Protein AF-A0A259JZY4-F1 (afdb_monomer)

Nearest PDB structures (foldseek):
  6wje-assembly3_C  TM=9.647E-01  e=2.210E-06  Pseudomonas aeruginosa
  6wis-assembly2_B  TM=9.276E-01  e=5.695E-06  Pseudomonas aeruginosa
  3zij-assembly2_B  TM=6.773E-01  e=2.040E-02  Bacillus cereus
  3zit-assembly1_A  TM=6.760E-01  e=2.040E-02  Bacillus cereus
  2khp-assembly1_A  TM=6.828E-01  e=7.891E-02  Brucella melitensis

Mean predicted aligned error: 10.14 Å

Foldseek 3Di:
DDDDPVVVPPDDDPPPPDPDPPPDDQAFEKEKEAAPPDPVSVVLQVQVVVLRHNYHYDHDNPQVVVCVVVVPPPVQADRMWIDTPPDIDHPRDHPD

Solvent-accessible surface area (backbone atoms only — not comparable to full-atom values): 6176 Å² total; per-residue (Å²): 133,80,80,65,78,77,75,75,77,81,80,87,78,84,78,76,81,71,81,78,77,79,76,79,78,76,57,62,57,36,41,35,40,24,32,74,86,45,59,69,55,51,55,49,50,51,50,43,37,73,67,62,33,44,66,44,82,44,76,32,87,59,46,67,59,54,39,57,75,72,66,53,60,75,93,63,68,51,81,30,41,30,41,41,91,96,44,77,45,64,41,92,72,80,86,123

Sequence (96 aa):
MNMDRRRVLLLAGATLLAPAAASAASQPLVTVYKDPSCNCCGAWAEHIAKAGFSTKIVEEPRINAIKVRFGIPSALWSCHTAEVENYLLEGHVPAT

Structure (mmCIF, N/CA/C/O backbone):
data_AF-A0A259JZY4-F1
#
_entry.id   AF-A0A259JZY4-F1
#
loop_
_atom_site.group_PDB
_atom_site.id
_a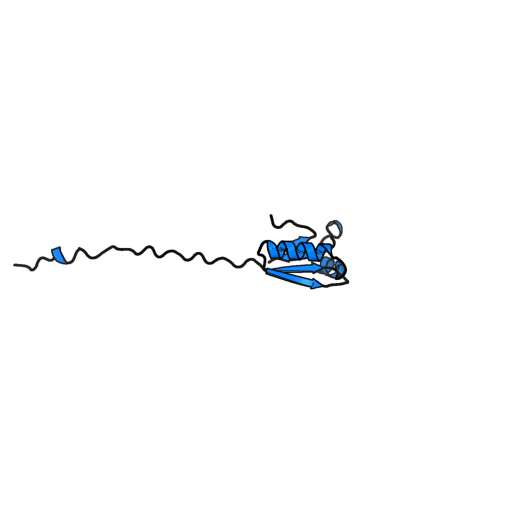tom_site.type_symbol
_atom_site.label_atom_id
_atom_site.label_alt_id
_atom_site.label_comp_id
_atom_site.label_asym_id
_atom_site.label_entity_id
_atom_site.label_seq_id
_atom_site.pdbx_PDB_ins_code
_atom_site.Cartn_x
_atom_site.Cartn_y
_atom_site.Cartn_z
_atom_site.occupancy
_atom_site.B_iso_or_equiv
_atom_site.auth_seq_id
_atom_site.auth_comp_id
_atom_site.auth_asym_id
_atom_site.auth_atom_id
_atom_site.pdbx_PDB_model_num
ATOM 1 N N . MET A 1 1 ? -36.956 -24.490 72.701 1.00 41.34 1 MET A N 1
ATOM 2 C CA . MET A 1 1 ? -37.418 -23.892 71.428 1.00 41.34 1 MET A CA 1
ATOM 3 C C . MET A 1 1 ? -36.267 -23.068 70.871 1.00 41.34 1 MET A C 1
ATOM 5 O O . MET A 1 1 ? -36.037 -21.958 71.315 1.00 41.34 1 MET A O 1
ATOM 9 N N . ASN A 1 2 ? -35.315 -23.727 70.214 1.00 45.25 2 ASN A N 1
ATOM 10 C CA . ASN A 1 2 ? -35.198 -23.748 68.750 1.00 45.25 2 ASN A CA 1
ATOM 11 C C . ASN A 1 2 ? -35.324 -22.346 68.155 1.00 45.25 2 ASN A C 1
ATOM 13 O O . ASN A 1 2 ? -36.389 -21.944 67.704 1.00 45.25 2 ASN A O 1
ATOM 17 N N . MET A 1 3 ? -34.204 -21.626 68.169 1.00 59.88 3 MET A N 1
ATOM 18 C CA . MET A 1 3 ? -34.010 -20.455 67.329 1.00 59.88 3 MET A CA 1
ATOM 19 C C . MET A 1 3 ? -34.159 -20.910 65.871 1.00 59.88 3 MET A C 1
ATOM 21 O O . MET A 1 3 ? -33.430 -21.791 65.407 1.00 59.88 3 MET A O 1
ATOM 25 N N . ASP A 1 4 ? -35.188 -20.388 65.207 1.00 54.25 4 ASP A N 1
ATOM 26 C CA . ASP A 1 4 ? -35.622 -20.768 63.867 1.00 54.25 4 ASP A CA 1
ATOM 27 C C . ASP A 1 4 ? -34.464 -20.725 62.863 1.00 54.25 4 ASP A C 1
ATOM 29 O O . ASP A 1 4 ? -34.060 -19.666 62.376 1.00 54.25 4 ASP A O 1
ATOM 33 N N . ARG A 1 5 ? -33.994 -21.914 62.468 1.00 57.31 5 ARG A N 1
ATOM 34 C CA . ARG A 1 5 ? -33.061 -22.127 61.343 1.00 57.31 5 ARG A CA 1
ATOM 35 C C . ARG A 1 5 ? -33.595 -21.554 60.020 1.00 57.31 5 ARG A C 1
ATOM 37 O O . ARG A 1 5 ? -32.852 -21.429 59.055 1.00 57.31 5 ARG A O 1
ATOM 44 N N . ARG A 1 6 ? -34.880 -21.182 59.985 1.00 56.38 6 ARG A N 1
ATOM 45 C CA . ARG A 1 6 ? -35.576 -20.566 58.851 1.00 56.38 6 ARG A CA 1
ATOM 46 C C . ARG A 1 6 ? -35.162 -19.120 58.570 1.00 56.38 6 ARG A C 1
ATOM 48 O O . ARG A 1 6 ? -35.395 -18.653 57.464 1.00 56.38 6 ARG A O 1
ATOM 55 N N . ARG A 1 7 ? -34.529 -18.411 59.515 1.00 52.31 7 ARG A N 1
ATOM 56 C CA . ARG A 1 7 ? -34.118 -17.004 59.311 1.00 52.31 7 ARG A CA 1
ATOM 57 C C . ARG A 1 7 ? -32.786 -16.818 58.577 1.00 52.31 7 ARG A C 1
ATOM 59 O O . ARG A 1 7 ? -32.456 -15.695 58.223 1.00 52.31 7 ARG A O 1
ATOM 66 N N . VAL A 1 8 ? -32.038 -17.890 58.318 1.00 52.34 8 VAL A N 1
ATOM 67 C CA . VAL A 1 8 ? -30.704 -17.816 57.685 1.00 52.34 8 VAL A CA 1
ATOM 68 C C . VAL A 1 8 ? -30.777 -17.884 56.145 1.00 52.34 8 VAL A C 1
ATOM 70 O O . VAL A 1 8 ? -29.771 -17.748 55.461 1.00 52.34 8 VAL A O 1
ATOM 73 N N . LEU A 1 9 ? -31.970 -18.043 55.565 1.00 57.31 9 LEU A N 1
ATOM 74 C CA . LEU A 1 9 ? -32.164 -18.415 54.155 1.00 57.31 9 LEU A CA 1
ATOM 75 C C . LEU A 1 9 ? -32.661 -17.281 53.235 1.00 57.31 9 LEU A C 1
ATOM 77 O O . LEU A 1 9 ? -33.392 -17.548 52.289 1.00 57.31 9 LEU A O 1
ATOM 81 N N . LEU A 1 10 ? -32.282 -16.019 53.475 1.00 57.69 10 LEU A N 1
ATOM 82 C CA . LEU A 1 10 ? -32.748 -14.885 52.645 1.00 57.69 10 LEU A CA 1
ATOM 83 C C . LEU A 1 10 ? -31.650 -13.932 52.141 1.00 57.69 10 LEU A C 1
ATOM 85 O O . LEU A 1 10 ? -31.925 -12.764 51.892 1.00 57.69 10 LEU A O 1
ATOM 89 N N . LEU A 1 11 ? -30.413 -14.400 51.947 1.00 58.50 11 LEU A N 1
ATOM 90 C CA . LEU A 1 11 ? -29.329 -13.548 51.415 1.00 58.50 11 LEU A CA 1
ATOM 91 C C . LEU A 1 11 ? -28.655 -14.069 50.136 1.00 58.50 11 LEU A C 1
ATOM 93 O O . LEU A 1 11 ? -27.670 -13.490 49.687 1.00 58.50 11 LEU A O 1
ATOM 97 N N . ALA A 1 12 ? -29.173 -15.121 49.503 1.00 59.75 12 ALA A N 1
ATOM 98 C CA . ALA A 1 12 ? -28.573 -15.646 48.2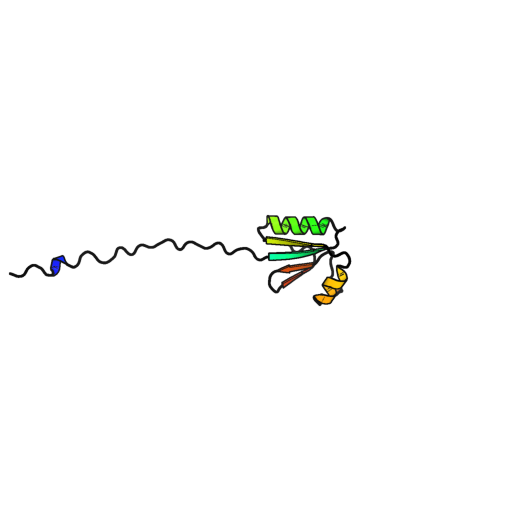81 1.00 59.75 12 ALA A CA 1
ATOM 99 C C . ALA A 1 12 ? -29.299 -15.121 47.034 1.00 59.75 12 ALA A C 1
ATOM 101 O O . ALA A 1 12 ? -30.399 -15.573 46.730 1.00 59.75 12 ALA A O 1
ATOM 102 N N . GLY A 1 13 ? -28.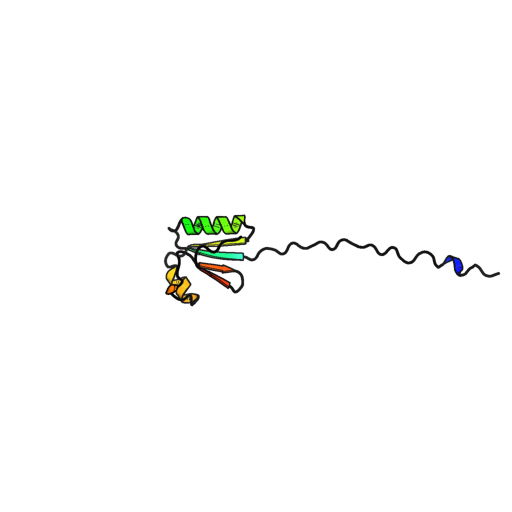652 -14.217 46.288 1.00 62.25 13 GLY A N 1
ATOM 103 C CA . GLY A 1 13 ? -28.910 -14.106 44.848 1.00 62.25 13 GLY A CA 1
ATOM 104 C C . GLY A 1 13 ? -29.148 -12.715 44.266 1.00 62.25 13 GLY A C 1
ATOM 105 O O . GLY A 1 13 ? -30.021 -12.575 43.420 1.00 62.25 13 GLY A O 1
ATOM 106 N N . ALA A 1 14 ? -28.366 -11.700 44.634 1.00 63.62 14 ALA A N 1
ATOM 107 C CA . ALA A 1 14 ? -28.154 -10.563 43.735 1.00 63.62 14 ALA A CA 1
ATOM 108 C C . ALA A 1 14 ? -26.860 -10.809 42.944 1.00 63.62 14 ALA A C 1
ATOM 110 O O . ALA A 1 14 ? -25.791 -10.318 43.301 1.00 63.62 14 ALA A O 1
ATOM 111 N N . THR A 1 15 ? -26.927 -11.639 41.901 1.00 66.19 15 THR A N 1
ATOM 112 C CA . THR A 1 15 ? -25.836 -11.743 40.924 1.00 66.19 15 THR A CA 1
ATOM 113 C C . THR A 1 15 ? -25.761 -10.425 40.163 1.00 66.19 15 THR A C 1
ATOM 115 O O . THR A 1 15 ? -26.588 -10.154 39.295 1.00 66.19 15 THR A O 1
ATOM 118 N N . LEU A 1 16 ? -24.786 -9.591 40.522 1.00 67.31 16 LEU A N 1
ATOM 119 C CA . LEU A 1 16 ? -24.387 -8.419 39.750 1.00 67.31 16 LEU A CA 1
ATOM 120 C C . LEU A 1 16 ? -24.008 -8.882 38.334 1.00 67.31 16 LEU A C 1
ATOM 122 O O . LEU A 1 16 ? -22.948 -9.477 38.145 1.00 67.31 16 LEU A O 1
ATOM 126 N N . LEU A 1 17 ? -24.857 -8.616 37.335 1.00 69.62 17 LEU A N 1
ATOM 127 C CA . LEU A 1 17 ? -24.414 -8.594 35.941 1.00 69.62 17 LEU A CA 1
ATOM 128 C C . LEU A 1 17 ? -23.490 -7.382 35.794 1.00 69.62 17 LEU A C 1
ATOM 130 O O . LEU A 1 17 ? -23.945 -6.262 35.563 1.00 69.62 17 LEU A O 1
ATOM 134 N N . ALA A 1 18 ? -22.189 -7.594 35.982 1.00 72.94 18 ALA A N 1
ATOM 135 C CA . ALA A 1 18 ? -21.198 -6.610 35.583 1.00 72.94 18 ALA A CA 1
ATOM 136 C C . ALA A 1 18 ? -21.265 -6.461 34.051 1.00 72.94 18 ALA A C 1
ATOM 138 O O . ALA A 1 18 ? -21.258 -7.480 33.352 1.00 72.94 18 ALA A O 1
ATOM 139 N N . PRO A 1 19 ? -21.328 -5.235 33.501 1.00 69.31 19 PRO A N 1
ATOM 140 C CA . PRO A 1 19 ? -21.188 -5.042 32.068 1.00 69.31 19 PRO A CA 1
ATOM 141 C C . PRO A 1 19 ? -19.811 -5.565 31.664 1.00 69.31 19 PRO A C 1
ATOM 143 O O . PRO A 1 19 ? -18.794 -5.098 32.181 1.00 69.31 19 PRO A O 1
ATOM 146 N N . ALA A 1 20 ? -19.763 -6.538 30.757 1.00 71.06 20 ALA A N 1
ATOM 147 C CA . ALA A 1 20 ? -18.516 -6.863 30.090 1.00 71.06 20 ALA A CA 1
ATOM 148 C C . ALA A 1 20 ? -18.093 -5.609 29.318 1.00 71.06 20 ALA A C 1
ATOM 150 O O . ALA A 1 20 ? -18.779 -5.191 28.384 1.00 71.06 20 ALA A O 1
ATOM 151 N N . ALA A 1 21 ? -17.002 -4.972 29.740 1.00 71.25 21 ALA A N 1
ATOM 152 C CA . ALA A 1 21 ? -16.392 -3.919 28.952 1.00 71.25 21 ALA A CA 1
ATOM 153 C C . ALA A 1 21 ? -15.973 -4.550 27.620 1.00 71.25 21 ALA A C 1
ATOM 155 O O . ALA A 1 21 ? -15.085 -5.402 27.581 1.00 71.25 21 ALA A O 1
ATOM 156 N N . ALA A 1 22 ? -16.650 -4.180 26.535 1.00 69.12 22 ALA A N 1
ATOM 157 C CA . ALA A 1 22 ? -16.200 -4.534 25.204 1.00 69.12 22 ALA A CA 1
ATOM 158 C C . ALA A 1 22 ? -14.860 -3.824 24.979 1.00 69.12 22 ALA A C 1
ATOM 160 O O . ALA A 1 22 ? -14.817 -2.606 24.805 1.00 69.12 22 ALA A O 1
ATOM 161 N N . SER A 1 23 ? -13.756 -4.570 25.030 1.00 69.50 23 SER A N 1
ATOM 162 C CA . SER A 1 23 ? -12.474 -4.060 24.556 1.00 69.50 23 SER A CA 1
ATOM 163 C C . SER A 1 23 ? -12.613 -3.793 23.064 1.00 69.50 23 SER A C 1
ATOM 165 O O . SER A 1 23 ? -12.826 -4.721 22.285 1.00 69.50 23 SER A O 1
ATOM 167 N N . ALA A 1 24 ? -12.498 -2.529 22.662 1.00 72.69 24 ALA A N 1
ATOM 168 C CA . ALA A 1 24 ? -12.326 -2.193 21.259 1.00 72.69 24 ALA A CA 1
ATOM 169 C C . ALA A 1 24 ? -11.017 -2.838 20.784 1.00 72.69 24 ALA A C 1
ATOM 171 O O . ALA A 1 24 ? -9.938 -2.475 21.256 1.00 72.69 24 ALA A O 1
ATOM 172 N N . ALA A 1 25 ? -11.113 -3.832 19.899 1.00 75.69 25 ALA A N 1
ATOM 173 C CA . ALA A 1 25 ? -9.940 -4.391 19.246 1.00 75.69 25 ALA A CA 1
ATOM 174 C C . ALA A 1 25 ? -9.266 -3.278 18.433 1.00 75.69 25 ALA A C 1
ATOM 176 O O . ALA A 1 25 ? -9.927 -2.575 17.663 1.00 75.69 25 ALA A O 1
ATOM 177 N N . SER A 1 26 ? -7.961 -3.085 18.630 1.00 83.38 26 SER A N 1
ATOM 178 C CA . SER A 1 26 ? -7.192 -2.144 17.819 1.00 83.38 26 SER A CA 1
ATOM 179 C C . SER A 1 26 ? -7.208 -2.610 16.369 1.00 83.3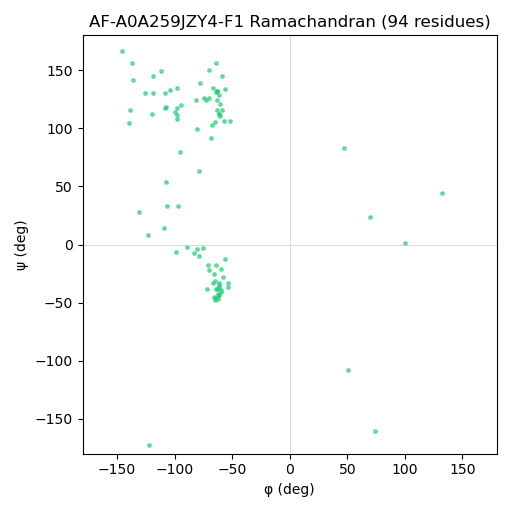8 26 SER A C 1
ATOM 181 O O . SER A 1 26 ? -6.938 -3.781 16.104 1.00 83.38 26 SER A O 1
ATOM 183 N N . GLN A 1 27 ? -7.492 -1.697 15.442 1.00 91.38 27 GLN A N 1
ATOM 184 C CA . GLN A 1 27 ? -7.385 -1.987 14.014 1.00 91.38 27 GLN A CA 1
ATOM 185 C C . GLN A 1 27 ? -5.950 -2.418 13.665 1.00 91.38 27 GLN A C 1
ATOM 187 O O . GLN A 1 27 ? -5.001 -1.889 14.260 1.00 91.38 27 GLN A O 1
ATOM 192 N N . PRO A 1 28 ? -5.772 -3.352 12.715 1.00 95.06 28 PRO A N 1
ATOM 193 C CA . PRO A 1 28 ? -4.448 -3.807 12.321 1.00 95.06 28 PRO A CA 1
ATOM 194 C C . PRO A 1 28 ? -3.636 -2.669 11.692 1.00 95.06 28 PRO A C 1
ATOM 196 O O . PRO A 1 28 ? -4.177 -1.688 11.173 1.00 95.06 28 PRO A O 1
ATOM 199 N N . LEU A 1 29 ? -2.311 -2.809 11.744 1.00 97.69 29 LEU A N 1
ATOM 200 C CA . LEU A 1 29 ? -1.399 -1.905 11.053 1.00 97.69 29 LEU A CA 1
ATOM 201 C C . LEU A 1 29 ? -1.412 -2.204 9.551 1.00 97.69 29 LEU A C 1
ATOM 203 O O . LEU A 1 29 ? -1.109 -3.323 9.142 1.00 97.69 29 LEU A O 1
ATOM 207 N N . VAL A 1 30 ? -1.672 -1.178 8.748 1.00 98.38 30 VAL A N 1
ATOM 208 C CA . VAL A 1 30 ? -1.508 -1.190 7.295 1.00 98.38 30 VAL A CA 1
ATOM 209 C C . VAL A 1 30 ? -0.188 -0.502 6.950 1.00 98.38 30 VAL A C 1
ATOM 211 O O . VAL A 1 30 ? -0.024 0.699 7.174 1.00 98.38 30 VAL A O 1
ATOM 214 N N . THR A 1 31 ? 0.774 -1.250 6.410 1.00 98.75 31 THR A N 1
ATOM 215 C CA . THR A 1 31 ? 2.046 -0.693 5.923 1.00 98.75 31 THR A CA 1
ATOM 216 C C . THR A 1 31 ? 1.974 -0.497 4.417 1.00 98.75 31 THR A C 1
ATOM 218 O O . THR A 1 31 ? 1.936 -1.467 3.674 1.00 98.75 31 THR A O 1
ATOM 221 N N . VAL A 1 32 ? 1.968 0.754 3.962 1.00 98.69 32 VAL A N 1
ATOM 222 C CA . VAL A 1 32 ? 1.848 1.143 2.554 1.00 98.69 32 VAL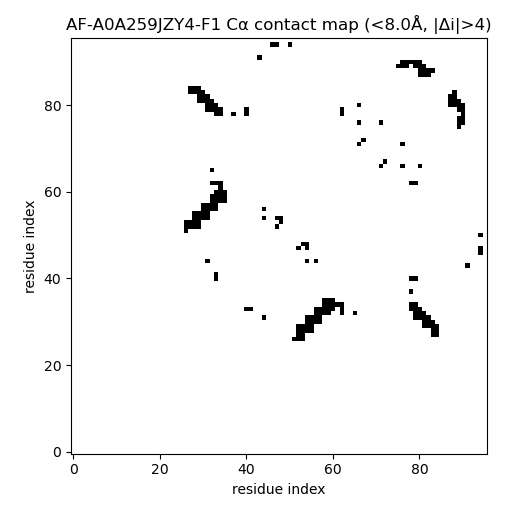 A CA 1
ATOM 223 C C . VAL A 1 32 ? 3.226 1.424 1.968 1.00 98.69 32 VAL A C 1
ATOM 225 O O . VAL A 1 32 ? 3.893 2.372 2.375 1.00 98.69 32 VAL A O 1
ATOM 228 N N . TYR A 1 33 ? 3.631 0.643 0.975 1.00 98.69 33 TYR A N 1
ATOM 229 C CA . TYR A 1 33 ? 4.829 0.864 0.173 1.00 98.69 33 TYR A CA 1
ATOM 230 C C . TYR A 1 33 ? 4.453 1.635 -1.090 1.00 98.69 33 TYR A C 1
ATOM 232 O O . TYR A 1 33 ? 3.650 1.151 -1.892 1.00 98.69 33 TYR A O 1
ATOM 240 N N . LYS A 1 34 ? 5.032 2.821 -1.293 1.00 98.38 34 LYS A N 1
ATOM 241 C CA . LYS A 1 34 ? 4.754 3.664 -2.467 1.00 98.38 34 LYS A CA 1
ATOM 242 C C . LYS A 1 34 ? 6.025 4.275 -3.044 1.00 98.38 34 LYS A C 1
ATOM 244 O O . LYS A 1 34 ? 6.978 4.528 -2.313 1.00 98.38 34 LYS A O 1
ATOM 249 N N . ASP A 1 35 ? 5.987 4.627 -4.325 1.00 97.12 35 ASP A N 1
ATOM 250 C CA . ASP A 1 35 ? 6.964 5.564 -4.883 1.00 97.12 35 ASP A CA 1
ATOM 251 C C . ASP A 1 35 ? 6.762 6.969 -4.266 1.00 97.12 35 ASP A C 1
ATOM 253 O O . ASP A 1 35 ? 5.605 7.411 -4.182 1.00 97.12 35 ASP A O 1
ATOM 257 N N . PRO A 1 36 ? 7.820 7.694 -3.839 1.00 96.69 36 PRO A N 1
ATOM 258 C CA . PRO A 1 36 ? 7.699 9.025 -3.232 1.00 96.69 36 PRO A CA 1
ATOM 259 C C . PRO A 1 36 ? 6.911 10.022 -4.094 1.00 96.69 36 PRO A C 1
ATOM 261 O O . PRO A 1 36 ? 6.101 10.782 -3.569 1.00 96.69 36 PRO A O 1
ATOM 264 N N . SER A 1 37 ? 7.057 9.953 -5.419 1.00 97.12 37 SER A N 1
ATOM 265 C CA . SER A 1 37 ? 6.410 10.856 -6.379 1.00 97.12 37 SER A CA 1
ATOM 266 C C . SER A 1 37 ? 4.936 10.531 -6.662 1.00 97.12 37 SER A C 1
ATOM 268 O O . SER A 1 37 ? 4.224 11.333 -7.269 1.00 97.12 37 SER A O 1
ATOM 270 N N . CYS A 1 38 ? 4.430 9.380 -6.201 1.00 97.69 38 CYS A N 1
ATOM 271 C CA . CYS A 1 38 ? 3.030 9.005 -6.386 1.00 97.69 38 CYS A CA 1
ATOM 272 C C . CYS A 1 38 ? 2.115 9.687 -5.352 1.00 97.69 38 CYS A C 1
ATOM 274 O O . CYS A 1 38 ? 1.967 9.210 -4.220 1.00 97.69 38 CYS A O 1
ATOM 276 N N . ASN A 1 39 ? 1.456 10.777 -5.751 1.00 96.38 39 ASN A N 1
ATOM 277 C CA . ASN A 1 39 ? 0.537 11.523 -4.882 1.00 96.38 39 ASN A CA 1
ATOM 278 C C . ASN A 1 39 ? -0.781 10.778 -4.607 1.00 96.38 39 ASN A C 1
ATOM 280 O O . ASN A 1 39 ? -1.270 10.799 -3.480 1.00 96.38 39 ASN A O 1
ATOM 284 N N . CYS A 1 40 ? -1.346 10.067 -5.593 1.00 97.81 40 CYS A N 1
ATOM 285 C CA . CYS A 1 40 ? -2.587 9.306 -5.384 1.00 97.81 40 CYS A CA 1
ATOM 286 C C . CYS A 1 40 ? -2.410 8.159 -4.376 1.00 97.81 40 CYS A C 1
ATOM 288 O O . CYS A 1 40 ? -3.323 7.872 -3.609 1.00 97.81 40 CYS A O 1
ATOM 290 N N . CYS A 1 41 ? -1.212 7.573 -4.312 1.00 98.19 41 CYS A N 1
ATOM 291 C CA . CYS A 1 41 ? -0.844 6.572 -3.317 1.00 98.19 41 CYS A CA 1
ATOM 292 C C . CYS A 1 41 ? -0.862 7.152 -1.888 1.00 98.19 41 CYS A C 1
ATOM 294 O O . CYS A 1 41 ? -1.304 6.488 -0.954 1.00 98.19 41 CYS A O 1
ATOM 296 N N . GLY A 1 42 ? -0.420 8.407 -1.721 1.00 97.62 42 GLY A N 1
ATOM 297 C CA . GLY A 1 42 ? -0.518 9.126 -0.446 1.00 97.62 42 GLY A CA 1
ATOM 298 C C . GLY A 1 42 ? -1.970 9.396 -0.051 1.00 97.62 42 GLY A C 1
ATOM 299 O O . GLY A 1 42 ? -2.371 9.088 1.066 1.00 97.62 42 GLY A O 1
ATOM 300 N N . ALA A 1 43 ? -2.788 9.862 -0.999 1.00 98.00 43 ALA A N 1
ATOM 301 C CA . ALA A 1 43 ? -4.215 10.083 -0.770 1.00 98.00 43 ALA A CA 1
ATOM 302 C C . ALA A 1 43 ? -4.966 8.789 -0.401 1.00 98.00 43 ALA A C 1
ATOM 304 O O . ALA A 1 43 ? -5.860 8.810 0.445 1.00 98.00 43 ALA A O 1
ATOM 305 N N . TRP A 1 44 ? -4.593 7.650 -0.995 1.00 98.38 44 TRP A N 1
ATOM 306 C CA . TRP A 1 44 ? -5.139 6.350 -0.608 1.00 98.38 44 TRP A CA 1
ATOM 307 C C . TRP A 1 44 ? -4.739 5.975 0.825 1.00 98.38 44 TRP A C 1
ATOM 309 O O . TRP A 1 44 ? -5.606 5.620 1.617 1.00 98.38 44 TRP A O 1
ATOM 319 N N . ALA A 1 45 ? -3.469 6.144 1.209 1.00 98.31 45 ALA A N 1
ATOM 320 C CA . ALA A 1 45 ? -3.032 5.896 2.586 1.00 98.31 45 ALA A CA 1
ATOM 321 C C . ALA A 1 45 ? -3.771 6.790 3.605 1.00 98.31 45 ALA A C 1
ATOM 323 O O . ALA A 1 45 ? -4.173 6.319 4.668 1.00 98.31 45 ALA A O 1
ATOM 324 N N . GLU A 1 46 ? -4.024 8.058 3.269 1.00 98.12 46 GLU A N 1
ATOM 325 C CA . GLU A 1 46 ? -4.862 8.941 4.091 1.00 98.12 46 GLU A CA 1
ATOM 326 C C . GLU A 1 46 ? -6.309 8.451 4.202 1.00 98.12 46 GLU A C 1
ATOM 328 O O . GLU A 1 46 ? -6.919 8.576 5.264 1.00 98.12 46 GLU A O 1
ATOM 333 N N . HIS A 1 47 ? -6.879 7.912 3.122 1.00 97.62 47 HIS A N 1
ATOM 334 C CA . HIS A 1 47 ? -8.215 7.319 3.146 1.00 97.62 47 HIS A CA 1
ATOM 335 C C . HIS A 1 47 ? -8.274 6.116 4.098 1.00 97.62 47 HIS A C 1
ATOM 337 O O . HIS A 1 47 ? -9.183 6.051 4.924 1.00 97.62 47 HIS A O 1
ATOM 343 N N . ILE A 1 48 ? -7.273 5.231 4.057 1.00 98.12 48 ILE A N 1
ATOM 344 C CA . ILE A 1 48 ? -7.157 4.091 4.980 1.00 98.12 48 ILE A CA 1
ATOM 345 C C . ILE A 1 48 ? -7.033 4.555 6.437 1.00 98.12 48 ILE A C 1
ATOM 347 O O . ILE A 1 48 ? -7.735 4.048 7.312 1.00 98.12 48 ILE A O 1
ATOM 351 N N . ALA A 1 49 ? -6.219 5.579 6.701 1.00 97.56 49 ALA A N 1
ATOM 352 C CA . ALA A 1 49 ? -6.105 6.155 8.039 1.00 97.56 49 ALA A CA 1
ATOM 353 C C . ALA A 1 49 ? -7.438 6.755 8.529 1.00 97.56 49 ALA A C 1
ATOM 355 O O . ALA A 1 49 ? -7.839 6.537 9.672 1.00 97.56 49 ALA A O 1
ATOM 356 N N . LYS A 1 50 ? -8.168 7.469 7.659 1.00 97.38 50 LYS A N 1
ATOM 357 C CA . LYS A 1 50 ? -9.499 8.031 7.968 1.00 97.38 50 LYS A CA 1
ATOM 358 C C . LYS A 1 50 ? -10.558 6.955 8.211 1.00 97.38 50 LYS A C 1
ATOM 360 O O . LYS A 1 50 ? -11.508 7.217 8.941 1.00 97.38 50 LYS A O 1
ATOM 365 N N . ALA A 1 51 ? -10.385 5.761 7.646 1.00 96.25 51 ALA A N 1
ATOM 366 C CA . ALA A 1 51 ? -11.222 4.598 7.932 1.00 96.25 51 ALA A CA 1
ATOM 367 C C . ALA A 1 51 ? -10.927 3.952 9.305 1.00 96.25 51 ALA A C 1
ATOM 369 O O . ALA A 1 51 ? -11.623 3.026 9.708 1.00 96.25 51 ALA A O 1
ATOM 370 N N . GLY A 1 52 ? -9.936 4.454 10.055 1.00 95.56 52 GLY A N 1
ATOM 371 C CA . GLY A 1 52 ? -9.635 4.031 11.426 1.00 95.56 52 GLY A CA 1
ATOM 372 C C . GLY A 1 52 ? -8.475 3.043 11.553 1.00 95.56 52 GLY A C 1
ATOM 373 O O . GLY A 1 52 ? -8.147 2.638 12.669 1.00 95.56 52 GLY A O 1
ATOM 374 N N . PHE A 1 53 ? -7.824 2.672 10.448 1.00 96.88 53 PHE A N 1
ATOM 375 C CA . PHE A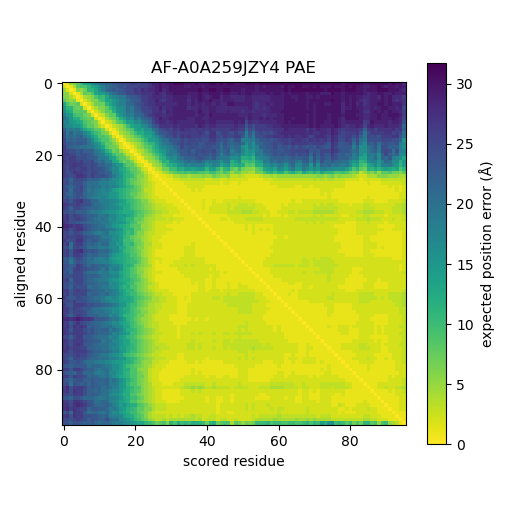 1 53 ? -6.661 1.788 10.475 1.00 96.88 53 PHE A CA 1
ATOM 376 C C . PHE A 1 53 ? -5.394 2.532 10.903 1.00 96.88 53 PHE A C 1
ATOM 378 O O . PHE A 1 53 ? -5.097 3.634 10.429 1.00 96.88 53 PHE A O 1
ATOM 385 N N . SER A 1 54 ? -4.577 1.885 11.740 1.00 96.12 54 SER A N 1
ATOM 386 C CA . SER A 1 54 ? -3.208 2.354 11.964 1.00 96.12 54 SER A CA 1
ATOM 387 C C . SER A 1 54 ? -2.458 2.245 10.641 1.00 96.12 54 SER A C 1
ATOM 389 O O . SER A 1 54 ? -2.419 1.170 10.056 1.00 96.12 54 SER A O 1
ATOM 391 N N . THR A 1 55 ? -1.878 3.338 10.149 1.00 97.75 55 THR A N 1
ATOM 392 C CA . THR A 1 55 ? -1.275 3.371 8.809 1.00 97.75 55 THR A CA 1
ATOM 393 C C . THR A 1 55 ? 0.169 3.848 8.885 1.00 97.75 55 THR A C 1
ATOM 395 O O . THR A 1 55 ? 0.458 4.883 9.485 1.00 97.75 55 THR A O 1
ATOM 398 N N . LYS A 1 56 ? 1.085 3.105 8.262 1.00 98.50 56 LYS A N 1
ATOM 399 C CA . LYS A 1 56 ? 2.501 3.460 8.116 1.00 98.50 56 LYS A CA 1
ATOM 400 C C . LYS A 1 56 ? 2.836 3.571 6.637 1.00 98.50 56 LYS A C 1
ATOM 402 O O . LYS A 1 56 ? 2.566 2.646 5.884 1.00 98.50 56 LYS A O 1
ATOM 407 N N . ILE A 1 57 ? 3.478 4.660 6.231 1.00 98.50 57 ILE A N 1
ATOM 408 C CA . ILE A 1 57 ? 3.976 4.826 4.861 1.00 98.50 57 ILE A CA 1
ATOM 409 C C . ILE A 1 57 ? 5.465 4.479 4.823 1.00 98.50 57 ILE A C 1
ATOM 411 O O . ILE A 1 57 ? 6.238 4.903 5.683 1.00 98.50 57 ILE A O 1
ATOM 415 N N . VAL A 1 58 ? 5.859 3.707 3.816 1.00 98.62 58 VAL A N 1
ATOM 416 C CA . VAL A 1 58 ? 7.244 3.427 3.448 1.00 98.62 58 VAL A CA 1
ATOM 417 C C . VAL A 1 58 ? 7.447 3.931 2.026 1.00 98.62 58 VAL A C 1
ATOM 419 O O . VAL A 1 58 ? 6.875 3.404 1.071 1.00 98.62 58 VAL A O 1
ATOM 422 N N . GLU A 1 59 ? 8.254 4.975 1.888 1.00 98.12 59 GLU A N 1
ATOM 423 C CA . GLU A 1 59 ? 8.633 5.495 0.581 1.00 98.12 59 GLU A CA 1
ATOM 424 C C . GLU A 1 59 ? 9.768 4.656 -0.012 1.00 98.12 59 GLU A C 1
ATOM 426 O O . GLU A 1 59 ? 10.819 4.481 0.602 1.00 98.12 59 GLU A O 1
ATOM 431 N N . GLU A 1 60 ? 9.551 4.125 -1.210 1.00 97.44 60 GLU A N 1
ATOM 432 C CA . GLU A 1 60 ? 10.498 3.275 -1.922 1.00 97.44 60 GLU A CA 1
ATOM 433 C C . GLU A 1 60 ? 10.504 3.645 -3.415 1.00 97.44 60 GLU A C 1
ATOM 435 O O . GLU A 1 60 ? 9.580 3.273 -4.145 1.00 97.44 60 GLU A O 1
ATOM 440 N N . PRO A 1 61 ? 11.547 4.350 -3.897 1.00 96.94 61 PRO A N 1
ATOM 441 C CA . PRO A 1 61 ? 11.695 4.708 -5.311 1.00 96.94 61 PRO A CA 1
ATOM 442 C C . PRO A 1 61 ? 11.760 3.499 -6.257 1.00 96.94 61 PRO A C 1
ATOM 444 O O . PRO A 1 61 ? 11.520 3.618 -7.455 1.00 96.94 61 PRO A O 1
ATOM 447 N N . ARG A 1 62 ? 12.110 2.310 -5.752 1.00 97.06 62 ARG A N 1
ATOM 448 C CA . ARG A 1 62 ? 12.123 1.058 -6.521 1.00 97.06 62 ARG A CA 1
ATOM 449 C C . ARG A 1 62 ? 10.963 0.159 -6.110 1.00 97.06 62 ARG A C 1
ATOM 451 O O . ARG A 1 62 ? 11.168 -1.011 -5.787 1.00 97.06 62 ARG A O 1
ATOM 458 N N . ILE A 1 63 ? 9.737 0.681 -6.150 1.00 97.75 63 ILE A N 1
ATOM 459 C CA . ILE A 1 63 ? 8.538 -0.039 -5.690 1.00 97.75 63 ILE A CA 1
ATOM 460 C C . ILE A 1 63 ? 8.371 -1.423 -6.345 1.00 97.75 63 ILE A C 1
ATOM 462 O O . ILE A 1 63 ? 7.968 -2.381 -5.690 1.00 97.75 63 ILE A O 1
ATOM 466 N N . ASN A 1 64 ? 8.789 -1.582 -7.603 1.00 97.75 64 ASN A N 1
ATOM 467 C CA . ASN A 1 64 ? 8.758 -2.873 -8.298 1.00 97.75 64 ASN A CA 1
ATOM 468 C C . ASN A 1 64 ? 9.624 -3.945 -7.610 1.00 97.75 64 ASN A C 1
ATOM 470 O O . ASN A 1 64 ? 9.255 -5.115 -7.604 1.00 97.75 64 ASN A O 1
ATOM 474 N N . ALA A 1 65 ? 10.742 -3.568 -6.980 1.00 98.12 65 ALA A N 1
ATOM 475 C CA . ALA A 1 65 ? 11.579 -4.508 -6.231 1.00 98.12 65 ALA A CA 1
ATOM 476 C C . ALA A 1 65 ? 10.861 -5.045 -4.980 1.00 98.12 65 ALA A C 1
ATOM 478 O O . ALA A 1 65 ? 11.035 -6.210 -4.623 1.00 98.12 65 ALA A O 1
ATOM 479 N N . ILE A 1 66 ? 10.014 -4.225 -4.347 1.00 98.19 66 ILE A N 1
ATOM 480 C CA . ILE A 1 66 ? 9.155 -4.650 -3.233 1.00 98.19 66 ILE A CA 1
ATOM 481 C C . ILE A 1 66 ? 8.133 -5.673 -3.722 1.00 98.19 66 ILE A C 1
ATOM 483 O O . ILE A 1 66 ? 8.015 -6.742 -3.131 1.00 98.19 66 ILE A O 1
ATOM 487 N N . LYS A 1 67 ? 7.458 -5.389 -4.842 1.00 98.50 67 LYS A N 1
ATOM 488 C CA . LYS A 1 67 ? 6.453 -6.287 -5.430 1.00 98.50 67 LYS A CA 1
ATOM 489 C C . LYS A 1 67 ? 7.038 -7.649 -5.805 1.00 98.50 67 LYS A C 1
ATOM 491 O O . LYS A 1 67 ? 6.423 -8.674 -5.525 1.00 98.50 67 LYS A O 1
ATOM 496 N N . VAL A 1 68 ? 8.252 -7.668 -6.369 1.00 98.56 68 VAL A N 1
ATOM 497 C CA . VAL A 1 68 ? 8.998 -8.910 -6.644 1.00 98.56 68 VAL A CA 1
ATOM 498 C C . VAL A 1 68 ? 9.306 -9.665 -5.353 1.00 98.56 68 VAL A C 1
ATOM 500 O O . VAL A 1 68 ? 9.061 -10.865 -5.284 1.00 98.56 68 VAL A O 1
ATOM 503 N N . ARG A 1 69 ? 9.803 -8.978 -4.314 1.00 98.06 69 ARG A N 1
ATOM 504 C CA . ARG A 1 69 ? 10.111 -9.599 -3.014 1.00 98.06 69 ARG A CA 1
ATOM 505 C C . ARG A 1 69 ? 8.871 -10.201 -2.349 1.00 98.06 69 ARG A C 1
ATOM 507 O O . ARG A 1 69 ? 8.979 -11.232 -1.698 1.00 98.06 69 ARG A O 1
ATOM 514 N N . PHE A 1 70 ? 7.714 -9.572 -2.526 1.00 98.12 70 PHE A N 1
ATOM 515 C CA . PHE A 1 70 ? 6.424 -10.065 -2.045 1.00 98.12 70 PHE A CA 1
ATOM 516 C C . PHE A 1 70 ? 5.794 -11.139 -2.943 1.00 98.12 70 PHE A C 1
ATOM 518 O O . PHE A 1 70 ? 4.756 -11.690 -2.593 1.00 98.12 70 PHE A O 1
ATOM 525 N N . GLY A 1 71 ? 6.406 -11.462 -4.086 1.00 98.19 71 GLY A N 1
ATOM 526 C CA . GLY A 1 71 ? 5.895 -12.485 -4.997 1.00 98.19 71 GLY A CA 1
ATOM 527 C C . GLY A 1 71 ? 4.604 -12.085 -5.711 1.00 98.19 71 GLY A C 1
ATOM 528 O O . GLY A 1 71 ? 3.855 -12.957 -6.145 1.00 98.19 71 GLY A O 1
ATOM 529 N N . ILE A 1 72 ? 4.326 -10.784 -5.847 1.00 98.31 72 ILE A N 1
ATOM 530 C CA . ILE A 1 72 ? 3.117 -10.299 -6.518 1.00 98.31 72 ILE A CA 1
ATOM 531 C C . ILE A 1 72 ? 3.278 -10.521 -8.028 1.00 98.31 72 ILE A C 1
ATOM 533 O O . ILE A 1 72 ? 4.243 -10.006 -8.605 1.00 98.31 72 ILE A O 1
ATOM 537 N N . PRO A 1 73 ? 2.358 -11.237 -8.701 1.00 98.19 73 PRO A N 1
ATOM 538 C CA . PRO A 1 73 ? 2.391 -11.395 -10.150 1.00 98.19 73 PRO A CA 1
ATOM 539 C C . PRO A 1 73 ? 2.384 -10.039 -10.857 1.00 98.19 73 PRO A C 1
ATOM 541 O O . PRO A 1 73 ? 1.560 -9.181 -10.547 1.00 98.19 73 PRO A O 1
ATOM 544 N N . SER A 1 74 ? 3.259 -9.856 -11.847 1.00 98.00 74 SER A N 1
ATOM 545 C CA . SER A 1 74 ? 3.399 -8.580 -12.568 1.00 98.00 74 SER A CA 1
ATOM 546 C C . SER A 1 74 ? 2.107 -8.101 -13.233 1.00 98.00 74 SER A C 1
ATOM 548 O O . SER A 1 74 ? 1.888 -6.900 -13.346 1.00 98.00 74 SER A O 1
ATOM 550 N N . ALA A 1 75 ? 1.222 -9.026 -13.613 1.00 98.06 75 ALA A N 1
ATOM 551 C CA . ALA A 1 75 ? -0.092 -8.719 -14.175 1.00 98.06 75 ALA A CA 1
ATOM 552 C C . ALA A 1 75 ? -1.040 -7.995 -13.197 1.00 98.06 75 ALA A C 1
ATOM 554 O O . ALA A 1 75 ? -2.023 -7.410 -13.640 1.00 98.06 75 ALA A O 1
ATOM 555 N N . LEU A 1 76 ? -0.764 -8.039 -11.889 1.00 97.88 76 LEU A N 1
ATOM 556 C CA . LEU A 1 76 ? -1.561 -7.370 -10.857 1.00 97.88 76 LEU A CA 1
ATOM 557 C C . LEU A 1 76 ? -0.959 -6.030 -10.421 1.00 97.88 76 LEU A C 1
ATOM 559 O O . LEU A 1 76 ? -1.581 -5.325 -9.634 1.00 97.88 76 LEU A O 1
ATOM 563 N N . TRP A 1 77 ? 0.242 -5.679 -10.892 1.00 97.94 77 TRP A N 1
ATOM 564 C CA . TRP A 1 77 ? 0.975 -4.539 -10.353 1.00 97.94 77 TRP A CA 1
ATOM 565 C C . TRP A 1 77 ? 0.248 -3.206 -10.564 1.00 97.94 77 TRP A C 1
ATOM 567 O O . TRP A 1 77 ? -0.157 -2.849 -11.668 1.00 97.94 77 TRP A O 1
ATOM 577 N N . SER A 1 78 ? 0.169 -2.439 -9.483 1.00 97.31 78 SER A N 1
ATOM 578 C CA . SER A 1 78 ? -0.338 -1.074 -9.412 1.00 97.31 78 SER A CA 1
ATOM 579 C C . SER A 1 78 ? 0.726 -0.122 -8.846 1.00 97.31 78 SER A C 1
ATOM 581 O O . SER A 1 78 ? 1.879 -0.495 -8.627 1.00 97.31 78 SER A O 1
ATOM 583 N N . CYS A 1 79 ? 0.358 1.132 -8.584 1.00 97.38 79 CYS A N 1
ATOM 584 C CA . CYS A 1 79 ? 1.292 2.181 -8.161 1.00 97.38 79 CYS A CA 1
ATOM 585 C C . CYS A 1 79 ? 1.847 1.990 -6.733 1.00 97.38 79 CYS A C 1
ATOM 587 O O . CYS A 1 79 ? 2.899 2.535 -6.405 1.00 97.38 79 CYS A O 1
ATOM 589 N N . HIS A 1 80 ? 1.158 1.228 -5.881 1.00 98.56 80 HIS A N 1
ATOM 590 C CA . HIS A 1 80 ? 1.565 0.933 -4.505 1.00 98.56 80 HIS A CA 1
ATOM 591 C C . HIS A 1 80 ? 1.139 -0.483 -4.107 1.00 98.56 80 HIS A C 1
ATOM 593 O O . HIS A 1 80 ? 0.338 -1.111 -4.802 1.00 98.56 80 HIS A O 1
ATOM 599 N N . THR A 1 81 ? 1.684 -0.960 -2.995 1.00 98.62 81 THR A N 1
ATOM 600 C CA . THR A 1 81 ? 1.301 -2.219 -2.347 1.00 98.62 81 THR A CA 1
ATOM 601 C C . THR 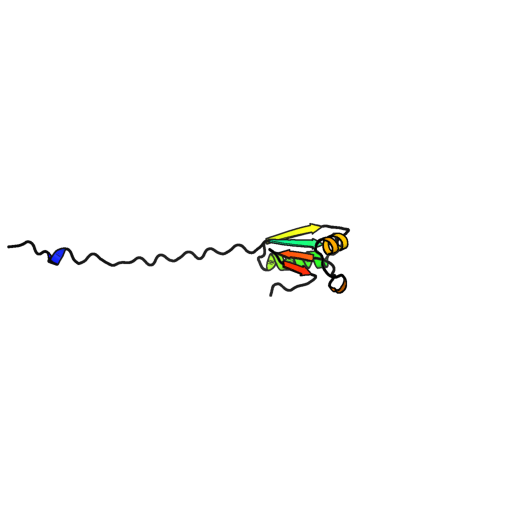A 1 81 ? 1.216 -1.970 -0.851 1.00 98.62 81 THR A C 1
ATOM 603 O O . THR A 1 81 ? 2.055 -1.251 -0.312 1.00 98.62 81 THR A O 1
ATOM 606 N N . ALA A 1 82 ? 0.248 -2.567 -0.170 1.00 98.50 82 ALA A N 1
ATOM 607 C CA . ALA A 1 82 ? 0.139 -2.527 1.279 1.00 98.50 82 ALA A CA 1
ATOM 608 C C . ALA A 1 82 ? 0.223 -3.929 1.892 1.00 98.50 82 ALA A C 1
ATOM 610 O O . ALA A 1 82 ? -0.278 -4.888 1.316 1.00 98.50 82 ALA A O 1
ATOM 611 N N . GLU A 1 83 ? 0.825 -4.032 3.072 1.00 98.44 83 GLU A N 1
ATOM 612 C CA . GLU A 1 83 ? 0.756 -5.207 3.942 1.00 98.44 83 GLU A CA 1
ATOM 613 C C . GLU A 1 83 ? -0.204 -4.926 5.098 1.00 98.44 83 GLU A C 1
ATOM 615 O O . GLU A 1 83 ? -0.108 -3.880 5.746 1.00 98.44 83 GLU A O 1
ATOM 620 N N . VAL A 1 84 ? -1.107 -5.864 5.373 1.00 97.38 84 VAL A N 1
ATOM 621 C CA . VAL A 1 84 ? -1.975 -5.856 6.554 1.00 97.38 84 VAL A CA 1
ATOM 622 C C . VAL A 1 84 ? -2.059 -7.274 7.102 1.00 97.38 84 VAL A C 1
ATOM 624 O O . VAL A 1 84 ? -2.526 -8.185 6.425 1.00 97.38 84 VAL A O 1
ATOM 627 N N . GLU A 1 85 ? -1.550 -7.473 8.317 1.00 95.06 85 GLU A N 1
ATOM 628 C CA . GLU A 1 85 ? -1.372 -8.803 8.916 1.00 95.06 85 GLU A CA 1
ATOM 629 C C . GLU A 1 85 ? -0.627 -9.773 7.976 1.00 95.06 85 GLU A C 1
ATOM 631 O O . GLU A 1 85 ? 0.574 -9.628 7.769 1.00 95.06 85 GLU A O 1
ATOM 636 N N . ASN A 1 86 ? -1.326 -10.757 7.410 1.00 95.81 86 ASN A N 1
ATOM 637 C CA . ASN A 1 86 ? -0.806 -11.751 6.474 1.00 95.81 86 ASN A CA 1
ATOM 638 C C . ASN A 1 86 ? -1.315 -11.553 5.033 1.00 95.81 86 ASN A C 1
ATOM 640 O O . ASN A 1 86 ? -1.179 -12.460 4.209 1.00 95.81 86 ASN A O 1
ATOM 644 N N . TYR A 1 87 ? -1.898 -10.393 4.727 1.00 97.31 87 TYR A N 1
ATOM 645 C CA . TYR A 1 87 ? -2.430 -10.052 3.413 1.00 97.31 87 TYR A CA 1
ATOM 646 C C . TYR A 1 87 ? -1.622 -8.956 2.727 1.00 97.31 87 TYR A C 1
ATOM 648 O O . TYR A 1 87 ? -1.102 -8.034 3.359 1.00 97.31 87 TY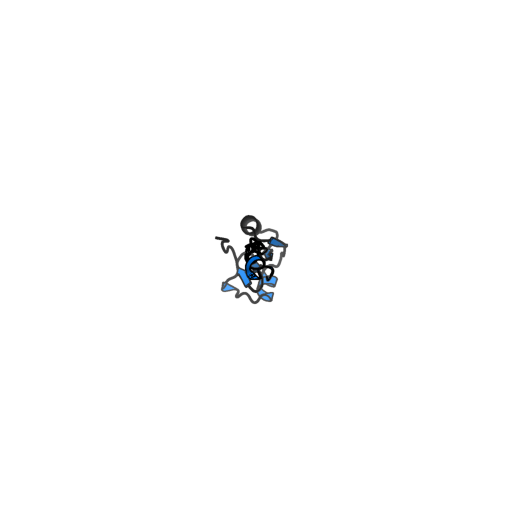R A O 1
ATOM 656 N N . LEU A 1 88 ? -1.603 -9.041 1.397 1.00 98.06 88 LEU A N 1
ATOM 657 C CA . LEU A 1 88 ? -1.119 -7.996 0.507 1.00 98.06 88 LEU A CA 1
ATOM 658 C C . LEU A 1 88 ? -2.306 -7.351 -0.208 1.00 98.06 88 LEU A C 1
ATOM 660 O O . LEU A 1 88 ? -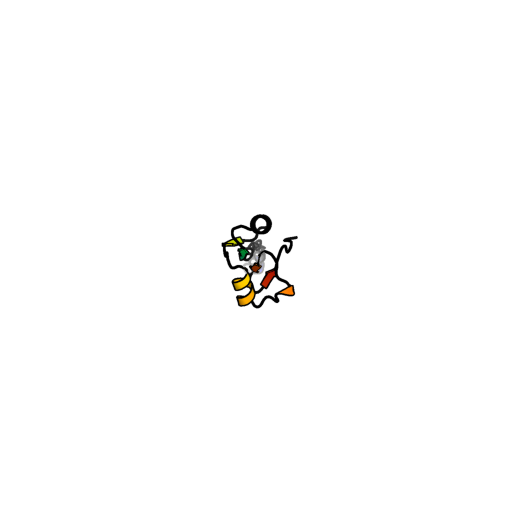3.140 -8.041 -0.794 1.00 98.06 88 LEU A O 1
ATOM 664 N N . LEU A 1 89 ? -2.356 -6.025 -0.178 1.00 98.06 89 LEU A N 1
ATOM 665 C CA . LEU A 1 89 ? -3.317 -5.200 -0.897 1.00 98.06 89 LEU A CA 1
ATOM 666 C C . LEU A 1 89 ? -2.592 -4.519 -2.053 1.00 98.06 89 LEU A C 1
ATOM 668 O O . LEU A 1 89 ? -1.655 -3.751 -1.840 1.00 98.06 89 LEU A O 1
ATOM 672 N N . GLU A 1 90 ? -3.018 -4.799 -3.279 1.00 98.31 90 GLU A N 1
ATOM 673 C CA . GLU A 1 90 ? -2.390 -4.260 -4.481 1.00 98.31 90 GLU A CA 1
ATOM 674 C C . GLU A 1 90 ? -3.297 -3.210 -5.133 1.00 98.31 90 GLU A C 1
ATOM 676 O O . GLU A 1 90 ? -4.410 -3.512 -5.564 1.00 98.31 90 GLU A O 1
ATOM 681 N N . GLY A 1 91 ? -2.817 -1.966 -5.214 1.00 97.06 91 GLY A N 1
ATOM 682 C CA . GLY A 1 91 ? -3.581 -0.851 -5.776 1.00 97.06 91 GLY A CA 1
ATOM 683 C C . GLY A 1 91 ? -4.707 -0.324 -4.875 1.00 97.06 91 GLY A C 1
ATOM 684 O O . GLY A 1 91 ? -4.705 -0.498 -3.663 1.00 97.06 91 GLY A O 1
ATOM 685 N N . HIS A 1 92 ? -5.664 0.391 -5.473 1.00 96.62 92 HIS A N 1
ATOM 686 C CA . HIS A 1 92 ? -6.689 1.170 -4.762 1.00 96.62 92 HIS A CA 1
ATOM 687 C C . HIS A 1 92 ? -7.842 0.303 -4.221 1.00 96.62 92 HIS A C 1
ATOM 689 O O . HIS A 1 92 ? -8.994 0.463 -4.627 1.00 96.62 92 HIS A O 1
ATOM 695 N N . VAL A 1 93 ? -7.548 -0.613 -3.299 1.00 97.25 93 VAL A N 1
ATOM 696 C CA . VAL A 1 93 ? -8.577 -1.410 -2.615 1.00 97.25 93 VAL A CA 1
ATOM 697 C C . VAL A 1 93 ? -9.378 -0.501 -1.656 1.00 97.25 93 VAL A C 1
ATOM 699 O O . VAL A 1 93 ? -8.754 0.204 -0.859 1.00 97.25 93 VAL A O 1
ATOM 702 N N . PRO A 1 94 ? -10.723 -0.441 -1.729 1.00 95.12 94 PRO A N 1
ATOM 703 C CA . PRO A 1 94 ? -11.534 0.410 -0.846 1.00 95.12 94 PRO A CA 1
ATOM 704 C C . PRO A 1 94 ? -11.562 -0.077 0.611 1.00 95.12 94 PRO A C 1
ATOM 706 O O . PRO A 1 94 ? -11.527 -1.279 0.856 1.00 95.12 94 PRO A O 1
ATOM 709 N N . ALA A 1 95 ? -11.713 0.848 1.567 1.00 92.50 95 ALA A N 1
ATOM 710 C CA . ALA A 1 95 ? -11.932 0.546 2.992 1.00 92.50 95 ALA A CA 1
ATOM 711 C C . ALA A 1 95 ? -13.422 0.592 3.399 1.00 92.50 95 ALA A C 1
ATOM 713 O O . ALA A 1 95 ? -13.754 1.040 4.495 1.00 92.50 95 ALA A O 1
ATOM 714 N N . THR A 1 96 ? -14.313 0.210 2.479 1.00 81.69 96 THR A N 1
ATOM 715 C CA . THR A 1 96 ? -15.781 0.237 2.637 1.00 81.69 96 THR A CA 1
ATOM 716 C C . THR A 1 96 ? -16.324 -0.937 3.428 1.00 81.69 96 THR A C 1
ATOM 718 O O . THR A 1 96 ? -15.829 -2.058 3.173 1.00 81.69 96 THR A O 1
#

Radius of gyration: 27.4 Å; Cα contacts (8 Å, |Δi|>4): 105; chains: 1; bounding box: 50×35×86 Å

pLDDT: mean 87.96, std 16.15, range [41.34, 98.75]

Secondary structure (DSSP, 8-state):
----GGGG-S--------------PPPPEEEEEE-TT-HHHHHHHHHHHHTT-EEEEEE-TTHHHHHHHTT--GGG--SEEEEETTEEEES-----